Protein AF-A0A5N0TEE6-F1 (afdb_monomer)

Nearest PDB structures (foldseek):
  7unj-assembly1_B  TM=7.503E-01  e=2.403E+00  synthetic construct
  5cwp-assembly1_A  TM=7.381E-01  e=2.693E+00  synthetic construct
  7rkc-assembly1_B  TM=6.338E-01  e=3.380E+00  synthetic construct
  8tlp-assembly1_B  TM=6.107E-01  e=4.009E+00  synthetic construct

Foldseek 3Di:
DDPDDDDDAPLCVLLVLVPDPPPDPQLNVLSVVLSVQLRVLCVVLVPDPDPCSVVVSVVSNVVSSVVSVVSVCVVPPDDD

pLDDT: mean 93.23, std 10.91, range [50.06, 98.81]

Radius of gyration: 14.93 Å; Cα contacts (8 Å, |Δi|>4): 58; chains: 1; bounding box: 38×26×43 Å

Sequence (80 aa):
MSDNERPLTLGEKRVRINFNVTENNDIDRLKILAANFIDEVARVTRDSKDIEVPRLAALAMTKAEEAAMWAVKAVTAPSA

InterPro domains:
  IPR056098 Acb2/Tad1, hairpin domain [PF24729] (16-76)

Secondary structure (DSSP, 8-state):
----PPPP-HHHHHTTTT--TT--HHHHHHHHHHHHHHHHHHHHTTT---THHHHHHHHHHHHHHHHHHHHHHHHTSPP-

Organism: NCBI:txid2613842

Structure (mmCIF, N/CA/C/O backbone):
data_AF-A0A5N0TEE6-F1
#
_entry.id   AF-A0A5N0TEE6-F1
#
loop_
_atom_site.group_PDB
_atom_site.id
_atom_site.type_symbol
_atom_site.label_atom_id
_atom_site.label_alt_id
_atom_site.label_comp_id
_atom_site.label_asym_id
_atom_site.label_entity_id
_atom_site.label_seq_id
_atom_site.pdbx_PDB_ins_code
_atom_site.Cartn_x
_atom_site.Cartn_y
_atom_site.Cartn_z
_atom_site.occupancy
_atom_site.B_iso_or_equiv
_atom_site.auth_seq_id
_atom_site.auth_comp_id
_atom_site.auth_asym_id
_atom_site.auth_atom_id
_atom_site.pdbx_PDB_model_num
ATOM 1 N N . MET A 1 1 ? 14.856 -15.327 24.430 1.00 50.12 1 MET A N 1
ATOM 2 C CA . MET A 1 1 ? 13.709 -14.572 23.881 1.00 50.12 1 MET A CA 1
ATOM 3 C C . MET A 1 1 ? 13.587 -15.016 22.439 1.00 50.12 1 MET A C 1
ATOM 5 O O . MET A 1 1 ? 14.610 -15.095 21.784 1.00 50.12 1 MET A O 1
ATOM 9 N N . SER A 1 2 ? 12.424 -15.514 22.031 1.00 50.06 2 SER A N 1
ATOM 10 C CA . SER A 1 2 ? 12.264 -16.359 20.840 1.00 50.06 2 SER A CA 1
ATOM 11 C C . SER A 1 2 ? 12.525 -15.616 19.524 1.00 50.06 2 SER A C 1
ATOM 13 O O . SER A 1 2 ? 11.728 -14.770 19.127 1.00 50.06 2 SER A O 1
ATOM 15 N N . ASP A 1 3 ? 13.601 -16.003 18.840 1.00 54.69 3 ASP A N 1
ATOM 16 C CA . ASP A 1 3 ? 13.996 -15.590 17.488 1.00 54.69 3 ASP A CA 1
ATOM 17 C C . ASP A 1 3 ? 13.127 -16.270 16.410 1.00 54.69 3 ASP A C 1
ATOM 19 O O . ASP A 1 3 ? 13.579 -17.190 15.729 1.00 54.69 3 ASP A O 1
ATOM 23 N N . ASN A 1 4 ? 11.855 -15.878 16.268 1.00 59.62 4 ASN A N 1
ATOM 24 C CA . ASN A 1 4 ? 11.000 -16.431 15.204 1.00 59.62 4 ASN A CA 1
ATOM 25 C C . ASN A 1 4 ? 10.000 -15.435 14.592 1.00 59.62 4 ASN A C 1
ATOM 27 O O . ASN A 1 4 ? 8.917 -15.828 14.160 1.00 59.62 4 ASN A O 1
ATOM 31 N N . GLU A 1 5 ? 10.337 -14.145 14.540 1.00 76.31 5 GLU A N 1
ATOM 32 C CA . GLU A 1 5 ? 9.545 -13.174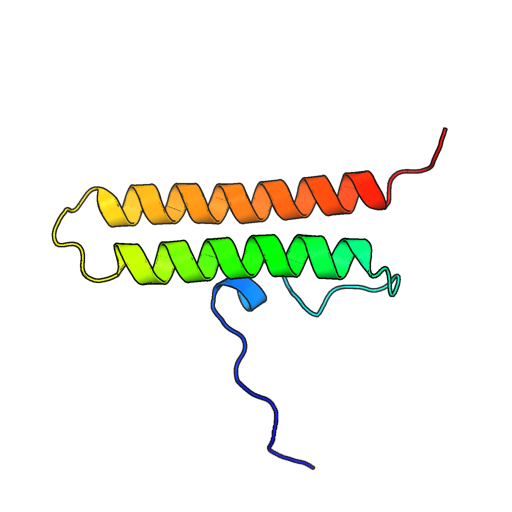 13.778 1.00 76.31 5 GLU A CA 1
ATOM 33 C C . GLU A 1 5 ? 10.099 -13.029 12.361 1.00 76.31 5 GLU A C 1
ATOM 35 O O . GLU A 1 5 ? 11.253 -12.653 12.148 1.00 76.31 5 GLU A O 1
ATOM 40 N N . ARG A 1 6 ? 9.260 -13.338 11.365 1.00 91.38 6 ARG A N 1
ATOM 41 C CA . ARG A 1 6 ? 9.605 -13.087 9.964 1.00 91.38 6 ARG A CA 1
ATOM 42 C C . ARG A 1 6 ? 9.823 -11.584 9.742 1.00 91.38 6 ARG A C 1
ATOM 44 O O . ARG A 1 6 ? 9.091 -10.771 10.313 1.00 91.38 6 ARG A O 1
ATOM 51 N N . PRO A 1 7 ? 10.751 -11.184 8.858 1.00 93.62 7 PRO A N 1
ATOM 52 C CA . PRO A 1 7 ? 10.857 -9.787 8.472 1.00 93.62 7 PRO A CA 1
ATOM 53 C C . PRO A 1 7 ? 9.566 -9.329 7.777 1.00 93.62 7 PRO A C 1
ATOM 55 O O . PRO A 1 7 ? 9.004 -10.044 6.943 1.00 93.62 7 PRO A O 1
ATOM 58 N N . LEU A 1 8 ? 9.116 -8.116 8.106 1.00 96.00 8 LEU A N 1
ATOM 59 C CA . LEU A 1 8 ? 7.998 -7.479 7.411 1.00 96.00 8 LEU A CA 1
ATOM 60 C C . LEU A 1 8 ? 8.352 -7.205 5.943 1.00 96.00 8 LEU A C 1
ATOM 62 O O . LEU A 1 8 ? 9.489 -6.810 5.631 1.00 96.00 8 LEU A O 1
ATOM 66 N N . THR A 1 9 ? 7.365 -7.355 5.063 1.00 97.94 9 THR A N 1
ATOM 67 C CA . THR A 1 9 ? 7.479 -7.011 3.640 1.00 97.94 9 THR A CA 1
ATOM 68 C C . THR A 1 9 ? 7.577 -5.494 3.429 1.00 97.94 9 THR A C 1
ATOM 70 O O . THR A 1 9 ? 7.503 -4.700 4.375 1.00 97.94 9 THR A O 1
ATOM 73 N N . LEU A 1 10 ? 7.786 -5.057 2.181 1.00 98.06 10 LEU A N 1
ATOM 74 C CA . LEU A 1 10 ? 7.823 -3.629 1.863 1.00 98.06 10 LEU A CA 1
ATOM 75 C C . LEU A 1 10 ? 6.454 -2.993 2.122 1.00 98.06 10 LEU A C 1
ATOM 77 O O . LEU A 1 10 ? 6.378 -1.954 2.779 1.00 98.06 10 LEU A O 1
ATOM 81 N N . GLY A 1 11 ? 5.390 -3.630 1.635 1.00 98.25 11 GLY A N 1
ATOM 82 C CA . GLY A 1 11 ? 4.013 -3.202 1.824 1.00 98.25 11 GLY A CA 1
ATOM 83 C C . GLY A 1 11 ? 3.650 -3.076 3.293 1.00 98.25 11 GLY A C 1
ATOM 84 O O . GLY A 1 11 ? 3.214 -2.010 3.725 1.00 98.25 11 GLY A O 1
ATOM 85 N N . GLU A 1 12 ? 3.921 -4.115 4.083 1.00 98.25 12 GLU A N 1
ATOM 86 C CA . GLU A 1 12 ? 3.634 -4.144 5.520 1.00 98.25 12 GLU A CA 1
ATOM 87 C C . GLU A 1 12 ? 4.327 -3.018 6.293 1.00 98.25 12 GLU A C 1
ATOM 89 O O . GLU A 1 12 ? 3.728 -2.401 7.181 1.00 98.25 12 GLU A O 1
ATOM 94 N N . LYS A 1 13 ? 5.579 -2.712 5.932 1.00 98.06 13 LYS A N 1
ATOM 95 C CA . LYS A 1 13 ? 6.321 -1.584 6.506 1.00 98.06 13 LYS A CA 1
ATOM 96 C C . LYS A 1 13 ? 5.684 -0.249 6.130 1.00 98.06 13 LYS A C 1
ATOM 98 O O . LYS A 1 13 ? 5.470 0.583 7.011 1.00 98.06 13 LYS A O 1
ATOM 103 N N . ARG A 1 14 ? 5.361 -0.045 4.848 1.00 98.19 14 ARG A N 1
ATOM 104 C CA . ARG A 1 14 ? 4.820 1.226 4.332 1.00 98.19 14 ARG A CA 1
ATOM 105 C C . ARG A 1 14 ? 3.448 1.554 4.922 1.00 98.19 14 ARG A C 1
ATOM 107 O O . ARG A 1 14 ? 3.215 2.691 5.317 1.00 98.19 14 ARG A O 1
ATOM 114 N N . VAL A 1 15 ? 2.584 0.555 5.110 1.00 97.62 15 VAL A N 1
ATOM 115 C CA . VAL A 1 15 ? 1.245 0.759 5.703 1.00 97.62 15 VAL A CA 1
ATOM 116 C C . VAL A 1 15 ? 1.214 0.666 7.233 1.00 97.62 15 VAL A C 1
ATOM 118 O O . VAL A 1 15 ? 0.142 0.769 7.833 1.00 97.62 15 VAL A O 1
ATOM 121 N N . ARG A 1 16 ? 2.372 0.463 7.882 1.00 96.44 16 ARG A N 1
ATOM 122 C CA . ARG A 1 16 ? 2.494 0.239 9.334 1.00 96.44 16 ARG A CA 1
ATOM 123 C C . ARG A 1 16 ? 1.516 -0.842 9.804 1.00 96.44 16 ARG A C 1
ATOM 125 O O . ARG A 1 16 ? 0.594 -0.559 10.578 1.00 96.44 16 ARG A O 1
ATOM 132 N N . ILE A 1 17 ? 1.695 -2.061 9.292 1.00 95.94 17 ILE A N 1
ATOM 133 C CA . ILE A 1 17 ? 0.737 -3.167 9.450 1.00 95.94 17 ILE A CA 1
ATOM 134 C C . ILE A 1 17 ? 0.347 -3.415 10.918 1.00 95.94 17 ILE A C 1
ATOM 136 O O . ILE A 1 17 ? -0.833 -3.530 11.213 1.00 95.94 17 ILE A O 1
ATOM 140 N N . ASN A 1 18 ? 1.301 -3.320 11.851 1.00 93.56 18 ASN A N 1
ATOM 141 C CA . ASN A 1 18 ? 1.079 -3.557 13.286 1.00 93.56 18 ASN A CA 1
ATOM 142 C C . ASN A 1 18 ? 0.439 -2.373 14.045 1.00 93.56 18 ASN A C 1
ATOM 144 O O . ASN A 1 18 ? 0.254 -2.441 15.256 1.00 93.56 18 ASN A O 1
ATOM 148 N N . PHE A 1 19 ? 0.133 -1.253 13.381 1.00 90.94 19 PHE A N 1
ATOM 149 C CA . PHE A 1 19 ? -0.460 -0.075 14.027 1.00 90.94 19 PHE A CA 1
ATOM 150 C C . PHE A 1 19 ? -1.999 -0.146 14.039 1.00 90.94 19 PHE A C 1
ATOM 152 O O . PHE A 1 19 ? -2.654 0.559 13.271 1.00 90.94 19 PHE A O 1
ATOM 159 N N . ASN A 1 20 ? -2.593 -0.998 14.873 1.00 87.62 20 ASN A N 1
ATOM 160 C CA . ASN A 1 20 ? -4.049 -1.083 15.059 1.00 87.62 20 ASN A CA 1
ATOM 161 C C . ASN A 1 20 ? -4.402 -1.012 16.552 1.00 87.62 20 ASN A C 1
ATOM 163 O O . ASN A 1 20 ? -4.599 -2.026 17.208 1.00 87.62 20 ASN A O 1
ATOM 167 N N . VAL A 1 21 ? -4.466 0.205 17.099 1.00 86.38 21 VAL A N 1
ATOM 168 C CA . VAL A 1 21 ? -4.747 0.428 18.533 1.00 86.38 21 VAL A CA 1
ATOM 169 C C . VAL A 1 21 ? -6.193 0.118 18.935 1.00 86.38 21 VAL A C 1
ATOM 171 O O . VAL A 1 21 ? -6.491 0.051 20.120 1.00 86.38 21 VAL A O 1
ATOM 174 N N . THR A 1 22 ? -7.094 -0.032 17.963 1.00 85.88 22 THR A N 1
ATOM 175 C CA . THR A 1 22 ? -8.523 -0.299 18.187 1.00 85.88 22 THR A CA 1
ATOM 176 C C . THR A 1 22 ? -8.891 -1.776 18.061 1.00 85.88 22 THR A C 1
ATOM 178 O O . THR A 1 22 ? -10.065 -2.095 18.208 1.00 85.88 22 THR A O 1
ATOM 181 N N . GLU A 1 23 ? -7.931 -2.649 17.720 1.00 89.50 23 GLU A N 1
ATOM 182 C CA . GLU A 1 23 ? -8.156 -4.082 17.445 1.00 89.50 23 GLU A CA 1
ATOM 183 C C . GLU A 1 23 ? -9.299 -4.332 16.436 1.00 89.50 23 GLU A C 1
ATOM 185 O O . GLU A 1 23 ? -10.049 -5.303 16.513 1.00 89.50 23 GLU A O 1
ATOM 190 N N . ASN A 1 24 ? -9.462 -3.418 15.473 1.00 92.62 24 ASN A N 1
ATOM 191 C CA . ASN A 1 24 ? -10.535 -3.493 14.490 1.00 92.62 24 ASN A CA 1
ATOM 192 C C . ASN A 1 24 ? -10.091 -4.339 13.286 1.00 92.62 24 ASN A C 1
ATOM 194 O O . ASN A 1 24 ? -9.201 -3.930 12.538 1.00 92.62 24 ASN A O 1
ATOM 198 N N . ASN A 1 25 ? -10.758 -5.474 13.070 1.00 95.44 25 ASN A N 1
ATOM 199 C CA . ASN A 1 25 ? -10.467 -6.402 11.971 1.00 95.44 25 ASN A CA 1
ATOM 200 C C . ASN A 1 25 ? -10.586 -5.764 10.573 1.00 95.44 25 ASN A C 1
ATOM 202 O O . ASN A 1 25 ? -9.881 -6.174 9.647 1.00 95.44 25 ASN A O 1
ATOM 206 N N . ASP A 1 26 ? -11.449 -4.760 10.393 1.00 96.12 26 ASP A N 1
ATOM 207 C CA . ASP A 1 26 ? -11.585 -4.059 9.113 1.00 96.12 26 ASP A CA 1
ATOM 208 C C . ASP A 1 26 ? -10.348 -3.202 8.812 1.00 96.12 26 ASP A C 1
ATOM 210 O O . ASP A 1 26 ? -9.900 -3.150 7.665 1.00 96.12 26 ASP A O 1
ATOM 214 N N . ILE A 1 27 ? -9.737 -2.591 9.838 1.00 96.50 27 ILE A N 1
ATOM 215 C CA . ILE A 1 27 ? -8.469 -1.855 9.700 1.00 96.50 27 ILE A CA 1
ATOM 216 C C . ILE A 1 27 ? -7.357 -2.808 9.262 1.00 96.50 27 ILE A C 1
ATOM 218 O O . ILE A 1 27 ? -6.621 -2.493 8.322 1.00 96.50 27 ILE A O 1
ATOM 222 N N . ASP A 1 28 ? -7.259 -3.980 9.894 1.00 96.69 28 ASP A N 1
ATOM 223 C CA . ASP A 1 28 ? -6.256 -4.985 9.534 1.00 96.69 28 ASP A CA 1
ATOM 224 C C . ASP A 1 28 ? -6.442 -5.443 8.091 1.00 96.69 28 ASP A C 1
ATOM 226 O O . ASP A 1 28 ? -5.497 -5.424 7.300 1.00 96.69 28 ASP A O 1
ATOM 230 N N . ARG A 1 29 ? -7.678 -5.770 7.702 1.00 97.56 29 ARG A N 1
ATOM 231 C CA . ARG A 1 29 ? -7.993 -6.194 6.336 1.00 97.56 29 ARG A CA 1
ATOM 232 C C . ARG A 1 29 ? -7.621 -5.131 5.303 1.00 97.56 29 ARG A C 1
ATOM 234 O O . ARG A 1 29 ? -7.007 -5.463 4.288 1.00 97.56 29 ARG A O 1
ATOM 241 N N . LEU A 1 30 ? -7.972 -3.867 5.544 1.00 97.81 30 LEU A N 1
ATOM 242 C CA . LEU A 1 30 ? -7.655 -2.758 4.638 1.00 97.81 30 LEU A CA 1
ATOM 243 C C . LEU A 1 30 ? -6.143 -2.574 4.478 1.00 97.81 30 LEU A C 1
ATOM 245 O O . LEU A 1 30 ? -5.652 -2.408 3.359 1.00 97.81 30 LEU A O 1
ATOM 249 N N . LYS A 1 31 ? -5.392 -2.659 5.578 1.00 97.88 31 LYS A N 1
ATOM 250 C CA . LYS A 1 31 ? -3.931 -2.572 5.535 1.00 97.88 31 LYS A CA 1
ATOM 251 C C . LYS A 1 31 ? -3.292 -3.767 4.841 1.00 97.88 31 LYS A C 1
ATOM 253 O O . LYS A 1 31 ? -2.373 -3.557 4.057 1.00 97.88 31 LYS A O 1
ATOM 258 N N . ILE A 1 32 ? -3.781 -4.986 5.068 1.00 98.19 32 ILE A N 1
ATOM 259 C CA . ILE A 1 32 ? -3.301 -6.193 4.377 1.00 98.19 32 ILE A CA 1
ATOM 260 C C . ILE A 1 32 ? -3.496 -6.052 2.864 1.00 98.19 32 ILE A C 1
ATOM 262 O O . ILE A 1 32 ? -2.575 -6.326 2.098 1.00 98.19 32 ILE A O 1
ATOM 266 N N . LEU A 1 33 ? -4.662 -5.578 2.415 1.00 98.50 33 LEU A N 1
ATOM 267 C CA . LEU A 1 33 ? -4.928 -5.362 0.988 1.00 98.50 33 LEU A CA 1
ATOM 268 C C . LEU A 1 33 ? -3.962 -4.343 0.372 1.00 98.50 33 LEU A C 1
ATOM 270 O O . LEU A 1 33 ? -3.390 -4.600 -0.688 1.00 98.50 33 LEU A O 1
ATOM 274 N N . ALA A 1 34 ? -3.744 -3.214 1.048 1.00 98.62 34 ALA A N 1
ATOM 275 C CA . ALA A 1 34 ? -2.811 -2.194 0.584 1.00 98.62 34 ALA A CA 1
ATOM 276 C C . ALA A 1 34 ? -1.352 -2.684 0.594 1.00 98.62 34 ALA A C 1
ATOM 278 O O . ALA A 1 34 ? -0.623 -2.444 -0.368 1.00 98.62 34 ALA A O 1
ATOM 279 N N . ALA A 1 35 ? -0.934 -3.410 1.636 1.00 98.62 35 ALA A N 1
ATOM 280 C CA . ALA A 1 35 ? 0.394 -4.012 1.724 1.00 98.62 35 ALA A CA 1
ATOM 281 C C . ALA A 1 35 ? 0.640 -4.995 0.573 1.00 98.62 35 ALA A C 1
ATOM 283 O O . ALA A 1 35 ? 1.625 -4.852 -0.149 1.00 98.62 35 ALA A O 1
ATOM 284 N N . ASN A 1 36 ? -0.295 -5.920 0.341 1.00 98.69 36 ASN A N 1
ATOM 285 C CA . ASN A 1 36 ? -0.198 -6.902 -0.737 1.00 98.69 36 ASN A CA 1
ATOM 286 C C . ASN A 1 36 ? -0.125 -6.232 -2.112 1.00 98.69 36 ASN A C 1
ATOM 288 O O . ASN A 1 36 ? 0.665 -6.646 -2.955 1.00 98.69 36 ASN A O 1
ATOM 292 N N . PHE A 1 37 ? -0.912 -5.174 -2.339 1.00 98.81 37 PHE A N 1
ATOM 293 C CA . PHE A 1 37 ? -0.838 -4.405 -3.579 1.00 98.81 37 PHE A CA 1
ATOM 294 C C . PHE A 1 37 ? 0.539 -3.752 -3.764 1.00 98.81 37 PHE A C 1
ATOM 296 O O . PHE A 1 37 ? 1.120 -3.838 -4.843 1.00 98.81 37 PHE A O 1
ATOM 303 N N . ILE A 1 38 ? 1.089 -3.132 -2.716 1.00 98.81 38 ILE A N 1
ATOM 304 C CA . ILE A 1 38 ? 2.425 -2.519 -2.751 1.00 98.81 38 ILE A CA 1
ATOM 305 C C . ILE A 1 38 ? 3.507 -3.564 -3.039 1.00 98.81 38 ILE A C 1
ATOM 307 O O . ILE A 1 38 ? 4.378 -3.323 -3.876 1.00 98.81 38 ILE A O 1
ATOM 311 N N . ASP A 1 39 ? 3.456 -4.712 -2.363 1.00 98.69 39 ASP A N 1
ATOM 312 C CA . ASP A 1 39 ? 4.411 -5.801 -2.569 1.00 98.69 39 ASP A CA 1
ATOM 313 C C . ASP A 1 39 ? 4.331 -6.353 -3.992 1.00 98.69 39 ASP A C 1
ATOM 315 O O . ASP A 1 39 ? 5.364 -6.601 -4.615 1.00 98.69 39 ASP A O 1
ATOM 319 N N . GLU A 1 40 ? 3.120 -6.481 -4.535 1.00 98.75 40 GLU A N 1
ATOM 320 C CA . GLU A 1 40 ? 2.910 -6.952 -5.897 1.00 98.75 40 GLU A CA 1
ATOM 321 C C . GLU A 1 40 ? 3.429 -5.949 -6.930 1.00 98.75 40 GLU A C 1
ATOM 323 O O . GLU A 1 40 ? 4.168 -6.347 -7.831 1.00 98.75 40 GLU A O 1
ATOM 328 N N . VAL A 1 41 ? 3.150 -4.648 -6.766 1.00 98.62 41 VAL A N 1
ATOM 329 C CA . VAL A 1 41 ? 3.729 -3.592 -7.616 1.00 98.62 41 VAL A CA 1
ATOM 330 C C . VAL A 1 41 ? 5.253 -3.677 -7.579 1.00 98.62 41 VAL A C 1
ATOM 332 O O . VAL A 1 41 ? 5.888 -3.779 -8.625 1.00 98.62 41 VAL A O 1
ATOM 335 N N . ALA A 1 42 ? 5.848 -3.725 -6.386 1.00 98.06 42 ALA A N 1
ATOM 336 C CA . ALA A 1 42 ? 7.296 -3.821 -6.231 1.00 98.06 42 ALA A CA 1
ATOM 337 C C . ALA A 1 42 ? 7.888 -5.109 -6.828 1.00 98.06 42 ALA A C 1
ATOM 339 O O . ALA A 1 42 ? 9.046 -5.108 -7.247 1.00 98.06 42 ALA A O 1
ATOM 340 N N . ARG A 1 43 ? 7.130 -6.213 -6.853 1.00 98.06 43 ARG A N 1
ATOM 341 C CA . ARG A 1 43 ? 7.538 -7.487 -7.456 1.00 98.06 43 ARG A CA 1
ATOM 342 C C . ARG A 1 43 ? 7.522 -7.412 -8.979 1.00 98.06 43 ARG A C 1
ATOM 344 O O . ARG A 1 43 ? 8.525 -7.753 -9.599 1.00 98.06 43 ARG A O 1
ATOM 351 N N . VAL A 1 44 ? 6.417 -6.970 -9.580 1.00 97.62 44 VAL A N 1
ATOM 352 C CA . VAL A 1 44 ? 6.235 -7.006 -11.043 1.00 97.62 44 VAL A CA 1
ATOM 353 C C . VAL A 1 44 ? 7.031 -5.929 -11.775 1.00 97.62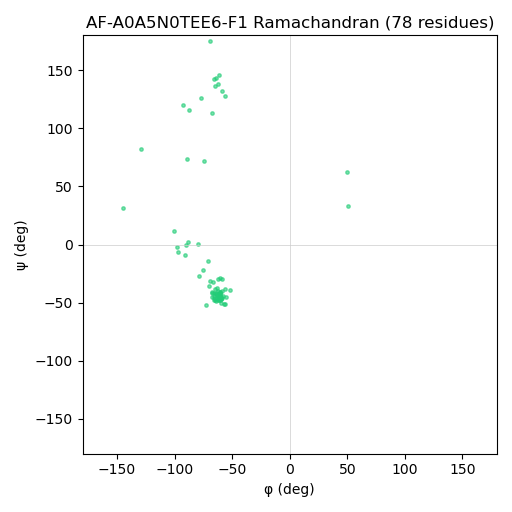 44 VAL A C 1
ATOM 355 O O . VAL A 1 44 ? 7.323 -6.092 -12.956 1.00 97.62 44 VAL A O 1
ATOM 358 N N . THR A 1 45 ? 7.421 -4.846 -11.095 1.00 97.38 45 THR A N 1
ATOM 359 C CA . THR A 1 45 ? 8.196 -3.755 -11.709 1.00 97.38 45 THR A CA 1
ATOM 360 C C . THR A 1 45 ? 9.704 -3.851 -11.475 1.00 97.38 45 THR A C 1
ATOM 362 O O . THR A 1 45 ? 10.443 -3.039 -12.028 1.00 97.38 45 THR A O 1
ATOM 365 N N . ARG A 1 46 ? 10.174 -4.798 -10.648 1.00 94.12 46 ARG A N 1
ATOM 366 C CA . ARG A 1 46 ? 11.562 -4.851 -10.147 1.00 94.12 46 ARG A CA 1
ATOM 367 C C . ARG A 1 46 ? 12.621 -4.924 -11.244 1.00 94.12 46 ARG A C 1
ATOM 369 O O . ARG A 1 46 ? 13.621 -4.222 -11.160 1.00 94.12 46 ARG A O 1
ATOM 376 N N . ASP A 1 47 ? 12.387 -5.766 -12.245 1.00 95.06 47 ASP A N 1
ATOM 377 C CA . ASP A 1 47 ? 13.391 -6.119 -13.257 1.00 95.06 47 ASP A CA 1
ATOM 378 C C . ASP A 1 47 ? 13.200 -5.346 -14.572 1.00 95.06 47 ASP A C 1
ATOM 380 O O . ASP A 1 47 ? 13.797 -5.676 -15.602 1.00 95.06 47 ASP A O 1
ATOM 384 N N . SER A 1 48 ? 12.347 -4.315 -14.561 1.00 95.94 48 SER A N 1
ATOM 385 C CA . SER A 1 48 ? 12.132 -3.479 -15.736 1.00 95.94 48 SER A CA 1
ATOM 386 C C . SER A 1 48 ? 13.399 -2.708 -16.103 1.00 95.94 48 SER A C 1
ATOM 388 O O . SER A 1 48 ? 14.062 -2.122 -15.250 1.00 95.94 48 SER A O 1
ATOM 390 N N . LYS A 1 49 ? 13.704 -2.667 -17.403 1.00 96.19 49 LYS A N 1
ATOM 391 C CA . LYS A 1 49 ? 14.785 -1.845 -17.974 1.00 96.19 49 LYS A CA 1
ATOM 392 C C . LYS A 1 49 ? 14.308 -0.458 -18.406 1.00 96.19 49 LYS A C 1
ATOM 394 O O . LYS A 1 49 ? 15.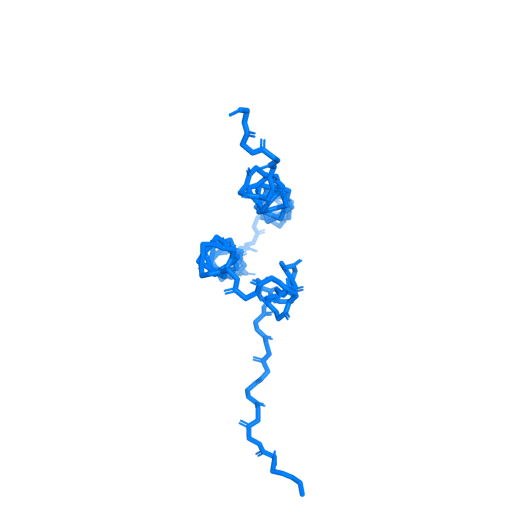129 0.375 -18.779 1.00 96.19 49 LYS A O 1
ATOM 399 N N . ASP A 1 50 ? 12.996 -0.229 -18.391 1.00 97.50 50 ASP A N 1
ATOM 400 C CA . ASP A 1 50 ? 12.409 1.067 -18.705 1.00 97.50 50 ASP A CA 1
ATOM 401 C C . ASP A 1 50 ? 12.575 2.014 -17.509 1.00 97.50 50 ASP A C 1
ATOM 403 O O . ASP A 1 50 ? 12.166 1.700 -16.389 1.00 97.50 50 ASP A O 1
ATOM 407 N N . ILE A 1 51 ? 13.167 3.179 -17.770 1.00 95.44 51 ILE A N 1
ATOM 408 C CA . ILE A 1 51 ? 13.440 4.243 -16.796 1.00 95.44 51 ILE A CA 1
ATOM 409 C C . ILE A 1 51 ? 12.144 4.771 -16.166 1.00 95.44 51 ILE A C 1
ATOM 411 O O . ILE A 1 51 ? 12.151 5.225 -15.021 1.00 95.44 51 ILE A O 1
ATOM 415 N N . GLU A 1 52 ? 11.033 4.713 -16.896 1.00 97.81 52 GLU A N 1
ATOM 416 C CA . GLU A 1 52 ? 9.755 5.257 -16.454 1.00 97.81 52 GLU A CA 1
ATOM 417 C C . GLU A 1 52 ? 9.043 4.334 -15.451 1.00 97.81 52 GLU A C 1
ATOM 419 O O . GLU A 1 52 ? 8.309 4.789 -14.569 1.00 97.81 52 GLU A O 1
ATOM 424 N N . VAL A 1 53 ? 9.302 3.026 -15.512 1.00 98.12 53 VAL A N 1
ATOM 425 C CA . VAL A 1 53 ? 8.625 2.032 -14.666 1.00 98.12 53 VAL A CA 1
ATOM 426 C C . VAL A 1 53 ? 8.872 2.247 -13.162 1.00 98.12 53 VAL A C 1
ATOM 428 O O . VAL A 1 53 ? 7.891 2.242 -12.416 1.00 98.12 53 VAL A O 1
ATOM 431 N N . PRO A 1 54 ? 10.103 2.507 -12.674 1.00 97.06 54 PRO A N 1
ATOM 432 C CA . PRO A 1 54 ? 10.334 2.854 -11.271 1.00 97.06 54 PRO A CA 1
ATOM 433 C C . PRO A 1 54 ? 9.536 4.077 -10.799 1.00 97.06 54 PRO A C 1
ATOM 435 O O . PRO A 1 54 ? 9.020 4.081 -9.679 1.0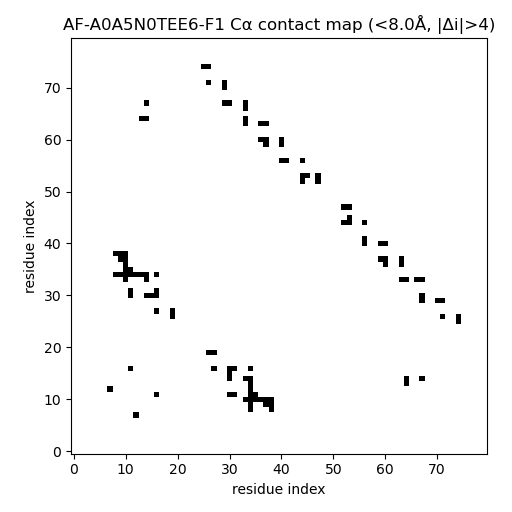0 97.06 54 PRO A O 1
ATOM 438 N N . ARG A 1 55 ? 9.386 5.100 -11.655 1.00 98.00 55 ARG A N 1
ATOM 439 C CA . ARG A 1 55 ? 8.602 6.305 -11.342 1.00 98.00 55 ARG A CA 1
ATOM 440 C C . ARG A 1 55 ? 7.120 5.963 -11.185 1.00 98.00 55 ARG A C 1
ATOM 442 O O . ARG A 1 55 ? 6.493 6.378 -10.209 1.00 98.00 55 ARG A O 1
ATOM 449 N N . LEU A 1 56 ? 6.571 5.176 -12.110 1.00 98.50 56 LEU A N 1
ATOM 450 C CA . LEU A 1 56 ? 5.180 4.716 -12.063 1.00 98.50 56 LEU A CA 1
ATOM 451 C C . LEU A 1 56 ? 4.915 3.811 -10.852 1.00 98.50 56 LEU A C 1
ATOM 453 O O . LEU A 1 56 ? 3.915 3.999 -10.159 1.00 98.50 56 LEU A O 1
ATOM 457 N N . ALA A 1 57 ? 5.833 2.891 -10.544 1.00 98.50 57 ALA A N 1
ATOM 458 C CA . ALA A 1 57 ? 5.754 2.028 -9.369 1.00 98.50 57 ALA A CA 1
ATOM 459 C C . ALA A 1 57 ? 5.740 2.848 -8.069 1.00 98.50 57 ALA A C 1
ATOM 461 O O . ALA A 1 57 ? 4.905 2.623 -7.191 1.00 98.50 57 ALA A O 1
ATOM 462 N N . ALA A 1 58 ? 6.626 3.844 -7.954 1.00 98.25 58 ALA A N 1
ATOM 463 C CA . ALA A 1 58 ? 6.679 4.739 -6.801 1.00 98.25 58 ALA A CA 1
ATOM 464 C C . ALA A 1 58 ? 5.374 5.530 -6.615 1.00 98.25 58 ALA A C 1
ATOM 466 O O . ALA A 1 58 ? 4.885 5.640 -5.485 1.00 98.25 58 ALA A O 1
ATOM 467 N N . LEU A 1 59 ? 4.781 6.027 -7.706 1.00 98.69 59 LEU A N 1
ATOM 468 C CA . LEU A 1 59 ? 3.482 6.701 -7.667 1.00 98.69 59 LEU A CA 1
ATOM 469 C C . LEU A 1 59 ? 2.361 5.756 -7.232 1.00 98.69 59 LEU A C 1
ATOM 471 O O . LEU A 1 59 ? 1.606 6.100 -6.325 1.00 98.69 59 LEU A O 1
ATOM 475 N N . ALA A 1 60 ? 2.271 4.566 -7.830 1.00 98.75 60 ALA A N 1
ATOM 476 C CA . ALA A 1 60 ? 1.241 3.585 -7.501 1.00 98.75 60 ALA A CA 1
ATOM 477 C C . ALA A 1 60 ? 1.300 3.172 -6.022 1.00 98.75 60 ALA A C 1
ATOM 479 O O . ALA A 1 60 ? 0.280 3.198 -5.334 1.00 98.75 60 ALA A O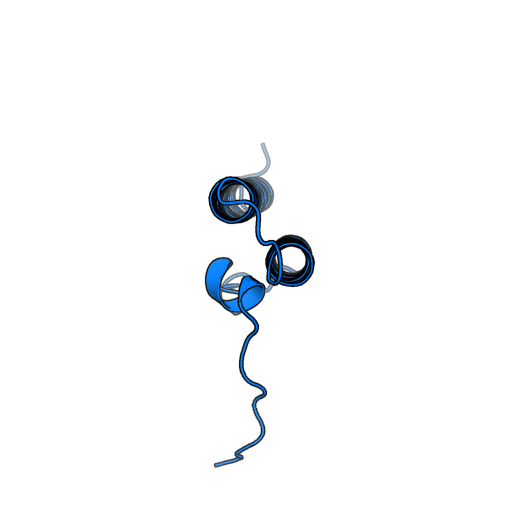 1
ATOM 480 N N . MET A 1 61 ? 2.496 2.868 -5.506 1.00 98.75 61 MET A N 1
ATOM 481 C CA . MET A 1 61 ? 2.673 2.507 -4.097 1.00 98.75 61 MET A CA 1
ATOM 482 C C . MET A 1 61 ? 2.325 3.669 -3.155 1.00 98.75 61 MET A C 1
ATOM 484 O O . MET A 1 61 ? 1.623 3.459 -2.172 1.00 98.75 61 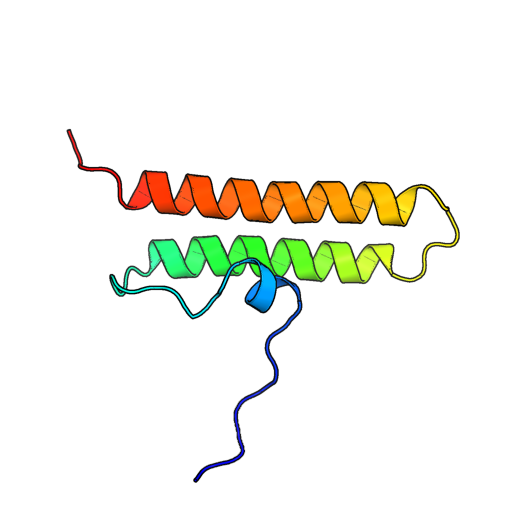MET A O 1
ATOM 488 N N . THR A 1 62 ? 2.735 4.901 -3.483 1.00 98.69 62 THR A N 1
ATOM 489 C CA . THR A 1 62 ? 2.376 6.097 -2.691 1.00 98.69 62 THR A CA 1
ATOM 490 C C . THR A 1 62 ? 0.861 6.304 -2.644 1.00 98.69 62 THR A C 1
ATOM 492 O O . THR A 1 62 ? 0.302 6.620 -1.596 1.00 98.69 62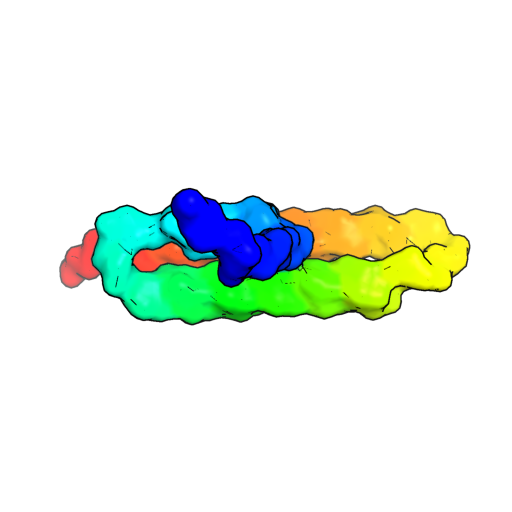 THR A O 1
ATOM 495 N N . LYS A 1 63 ? 0.169 6.090 -3.769 1.00 98.81 63 LYS A N 1
ATOM 496 C CA . LYS A 1 63 ? -1.294 6.186 -3.823 1.00 98.81 63 LYS A CA 1
ATOM 497 C C . LYS A 1 63 ? -1.996 5.070 -3.058 1.00 98.81 63 LYS A C 1
ATOM 499 O O . LYS A 1 63 ? -3.047 5.325 -2.479 1.00 98.81 63 LYS A O 1
ATOM 504 N N . ALA A 1 64 ? -1.407 3.881 -2.981 1.00 98.62 64 ALA A N 1
ATOM 505 C CA . ALA A 1 64 ? -1.916 2.811 -2.131 1.00 98.62 64 ALA A CA 1
ATOM 506 C C . ALA A 1 64 ? -1.773 3.136 -0.633 1.00 98.62 64 ALA A C 1
ATOM 508 O O . ALA A 1 64 ? -2.714 2.909 0.125 1.00 98.62 64 ALA A O 1
ATOM 509 N N . GLU A 1 65 ? -0.646 3.718 -0.206 1.00 98.56 65 GLU A N 1
ATOM 510 C CA . GLU A 1 65 ? -0.466 4.198 1.176 1.00 98.56 65 GLU A CA 1
ATOM 511 C C . GLU A 1 65 ? -1.496 5.273 1.542 1.00 98.56 65 GLU A C 1
ATOM 513 O O . GLU A 1 65 ? -2.124 5.212 2.600 1.00 98.56 65 GLU A O 1
ATOM 518 N N . GLU A 1 66 ? -1.701 6.240 0.645 1.00 98.62 66 GLU A N 1
ATOM 519 C CA . GLU A 1 66 ? -2.689 7.304 0.816 1.00 98.62 66 GLU A CA 1
ATOM 520 C C . GLU A 1 66 ? -4.113 6.734 0.915 1.00 98.62 66 GLU A C 1
ATOM 522 O O . GLU A 1 66 ? -4.853 7.073 1.840 1.00 98.62 66 GLU A O 1
ATOM 527 N N . ALA A 1 67 ? -4.485 5.821 0.013 1.00 98.44 67 ALA A N 1
ATOM 528 C CA . ALA A 1 67 ? -5.784 5.156 0.040 1.00 98.44 67 ALA A CA 1
ATOM 529 C C . ALA A 1 67 ? -6.000 4.361 1.338 1.00 98.44 67 ALA A C 1
ATOM 531 O O . ALA A 1 67 ? -7.074 4.450 1.931 1.00 98.44 67 ALA A O 1
ATOM 532 N N . ALA A 1 68 ? -4.981 3.636 1.817 1.00 98.06 68 ALA A N 1
ATOM 533 C CA . ALA A 1 68 ? -5.048 2.902 3.079 1.00 98.06 68 ALA A CA 1
ATOM 534 C C . ALA A 1 68 ? -5.303 3.838 4.269 1.00 98.06 68 ALA A C 1
ATOM 536 O O . ALA A 1 68 ? -6.152 3.549 5.111 1.00 98.06 68 ALA A O 1
ATOM 537 N N . MET A 1 69 ? -4.619 4.986 4.320 1.00 96.81 69 MET A N 1
ATOM 538 C CA . MET A 1 69 ? -4.825 5.992 5.365 1.00 96.81 69 MET A CA 1
ATOM 539 C C . MET A 1 69 ? -6.254 6.549 5.338 1.00 96.81 69 MET A C 1
ATOM 541 O O . MET A 1 69 ? -6.919 6.581 6.377 1.00 96.81 69 MET A O 1
ATOM 545 N N . TRP A 1 70 ? -6.757 6.929 4.158 1.00 98.12 70 TRP A N 1
ATOM 546 C CA . TRP A 1 70 ? -8.125 7.431 4.017 1.00 98.12 70 TRP A CA 1
ATOM 547 C C . TRP A 1 70 ? -9.179 6.379 4.373 1.00 98.12 70 TRP A C 1
ATOM 549 O O . TRP A 1 70 ? -10.173 6.717 5.015 1.00 98.12 70 TRP A O 1
ATOM 559 N N . ALA A 1 71 ? -8.953 5.112 4.022 1.00 96.75 71 ALA A N 1
ATOM 560 C CA . ALA A 1 71 ? -9.852 4.018 4.370 1.00 96.75 71 ALA A CA 1
ATOM 561 C C . ALA A 1 71 ? -9.906 3.783 5.888 1.00 96.75 71 ALA A C 1
ATOM 563 O O . ALA A 1 71 ? -10.996 3.685 6.448 1.00 96.75 71 ALA A O 1
ATOM 564 N N . VAL A 1 72 ? -8.755 3.785 6.575 1.00 95.31 72 VAL A N 1
ATOM 565 C CA . VAL A 1 72 ? -8.713 3.705 8.047 1.00 95.31 72 VAL A CA 1
ATOM 566 C C . VAL A 1 72 ? -9.457 4.882 8.667 1.00 95.31 72 VAL A C 1
ATOM 568 O O . VAL A 1 72 ? -10.307 4.675 9.530 1.00 95.31 72 VAL A O 1
ATOM 571 N N . LYS A 1 73 ? -9.207 6.107 8.183 1.00 94.94 73 LYS A N 1
ATOM 572 C CA . LYS A 1 73 ? -9.918 7.299 8.655 1.00 94.94 73 LYS A CA 1
ATOM 573 C C . LYS A 1 73 ? -11.432 7.143 8.514 1.00 94.94 73 LYS A C 1
ATOM 575 O O . LYS A 1 73 ? -12.146 7.473 9.455 1.00 94.94 73 LYS A O 1
ATOM 580 N N . ALA A 1 74 ? -11.905 6.639 7.374 1.00 95.38 74 ALA A N 1
ATOM 581 C CA . ALA A 1 74 ? -13.325 6.420 7.119 1.00 95.38 74 ALA A CA 1
ATOM 582 C C . ALA A 1 74 ? -13.941 5.389 8.078 1.00 95.38 74 ALA A C 1
ATOM 584 O O . ALA A 1 74 ? -15.004 5.645 8.629 1.00 95.38 74 ALA A O 1
ATOM 585 N N . VAL A 1 75 ? -13.256 4.269 8.330 1.00 94.56 75 VAL A N 1
ATOM 586 C CA . VAL A 1 75 ? -13.724 3.225 9.264 1.00 94.56 75 VAL A CA 1
ATOM 587 C C . VAL A 1 75 ? -13.757 3.718 10.713 1.00 94.56 75 VAL A C 1
ATOM 589 O O . VAL A 1 75 ? -14.612 3.303 11.486 1.00 94.56 75 VAL A O 1
ATOM 592 N N . THR A 1 76 ? -12.847 4.617 11.092 1.00 92.81 76 THR A N 1
ATOM 593 C CA . THR A 1 76 ? -12.801 5.201 12.446 1.00 92.81 76 THR A CA 1
ATOM 594 C C . THR A 1 76 ? -13.622 6.482 12.601 1.00 92.81 76 THR A C 1
ATOM 596 O O . THR A 1 76 ? -13.609 7.088 13.673 1.00 92.81 76 THR A O 1
AT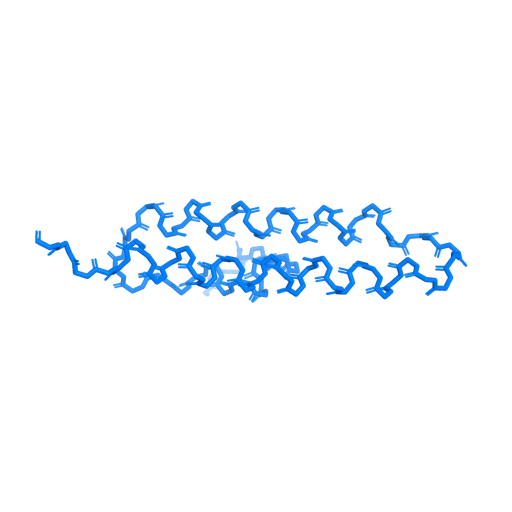OM 599 N N . ALA A 1 77 ? -14.281 6.949 11.538 1.00 92.00 77 ALA A N 1
ATOM 600 C CA . ALA A 1 77 ? -15.087 8.157 11.607 1.00 92.00 77 ALA A CA 1
ATOM 601 C C 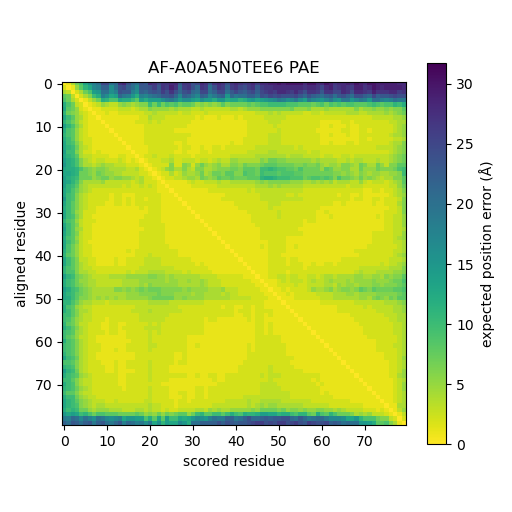. ALA A 1 77 ? -16.293 7.926 12.537 1.00 92.00 77 ALA A C 1
ATOM 603 O O . ALA A 1 77 ? -16.863 6.834 12.522 1.00 92.00 77 ALA A O 1
ATOM 604 N N . PRO A 1 78 ? -16.708 8.928 13.334 1.00 87.19 78 PRO A N 1
ATOM 605 C CA . PRO A 1 78 ? -17.931 8.821 14.115 1.00 87.19 78 PRO A CA 1
ATOM 606 C C . PRO A 1 78 ? -19.109 8.508 13.190 1.00 87.19 78 PRO A C 1
ATOM 608 O O . PRO A 1 78 ? -19.321 9.215 12.201 1.00 87.19 78 PRO A O 1
ATOM 611 N N . SER A 1 79 ? -19.868 7.461 13.506 1.00 78.12 79 SER A N 1
ATOM 612 C CA . SER A 1 79 ? -21.173 7.241 12.886 1.00 78.12 79 SER A CA 1
ATOM 613 C C . SER A 1 79 ? -22.057 8.455 13.183 1.00 78.12 79 SER A C 1
ATOM 615 O O . SER A 1 79 ? -22.086 8.916 14.326 1.00 78.12 79 SER A O 1
ATOM 617 N N . ALA A 1 80 ? -22.714 8.993 12.153 1.00 57.84 80 ALA A N 1
ATOM 618 C CA . ALA A 1 80 ? -23.713 10.051 12.308 1.00 57.84 80 ALA A CA 1
ATOM 619 C C . ALA A 1 80 ? -24.922 9.573 13.124 1.00 57.84 80 ALA A C 1
ATOM 621 O O . ALA A 1 80 ? -25.258 8.369 13.021 1.00 57.84 80 ALA A O 1
#

Mean predicted aligned error: 4.32 Å

Solvent-accessible surface area (backbone atoms only — not comparable to full-atom values): 4763 Å² total; per-residue (Å²): 131,88,92,75,77,77,82,75,52,70,14,36,57,72,55,44,59,87,73,58,95,79,76,48,66,66,52,51,52,48,34,51,55,34,13,52,50,31,40,48,46,58,59,77,48,64,84,59,86,53,81,62,48,60,57,53,45,53,50,53,40,52,51,36,46,51,50,37,53,53,50,43,52,59,73,69,45,81,81,130